Protein AF-A0A2T2WV48-F1 (afdb_monomer_lite)

Structure (mmCIF, N/CA/C/O backbone):
data_AF-A0A2T2WV48-F1
#
_entry.id   AF-A0A2T2WV48-F1
#
loop_
_atom_site.group_PDB
_atom_site.id
_atom_site.type_symbol
_atom_site.label_atom_id
_atom_site.label_alt_id
_atom_site.label_comp_id
_atom_site.label_asym_id
_atom_site.label_entity_id
_atom_site.label_seq_id
_atom_site.pdbx_PDB_ins_code
_atom_site.Cartn_x
_atom_site.Cartn_y
_atom_site.Cartn_z
_atom_site.occupancy
_atom_site.B_iso_or_equiv
_atom_site.auth_seq_id
_atom_site.auth_comp_id
_atom_site.auth_asym_id
_atom_site.auth_atom_id
_atom_site.pdbx_PDB_model_num
ATOM 1 N N . MET A 1 1 ? 9.407 -23.762 -8.456 1.00 64.25 1 MET A N 1
ATOM 2 C CA . MET A 1 1 ? 8.594 -23.242 -9.581 1.00 64.25 1 MET A CA 1
ATOM 3 C C . MET A 1 1 ? 7.911 -21.913 -9.252 1.00 64.25 1 MET A C 1
ATOM 5 O O . MET A 1 1 ? 7.822 -21.096 -10.147 1.00 64.25 1 MET A O 1
ATOM 9 N N . PHE A 1 2 ? 7.488 -21.650 -8.006 1.00 70.12 2 PHE A N 1
ATOM 10 C CA . PHE A 1 2 ? 6.880 -20.359 -7.608 1.00 70.12 2 PHE A CA 1
ATOM 11 C C . PHE A 1 2 ? 7.874 -19.259 -7.191 1.00 70.12 2 PHE A C 1
ATOM 13 O O . PHE A 1 2 ? 7.491 -18.101 -7.084 1.00 70.12 2 PHE A O 1
ATOM 20 N N . ASP A 1 3 ? 9.138 -19.622 -6.973 1.00 78.25 3 ASP A N 1
ATOM 21 C CA . ASP A 1 3 ? 10.222 -18.713 -6.567 1.00 78.25 3 ASP A CA 1
ATOM 22 C C . ASP A 1 3 ? 10.484 -17.599 -7.602 1.00 78.25 3 ASP A C 1
ATOM 24 O O . ASP A 1 3 ? 10.812 -16.464 -7.269 1.00 78.25 3 ASP A O 1
ATOM 28 N N . ASP A 1 4 ? 10.221 -17.909 -8.873 1.00 79.62 4 ASP A N 1
ATOM 29 C CA . ASP A 1 4 ? 10.363 -16.983 -9.994 1.00 79.62 4 ASP A CA 1
ATOM 30 C C . ASP A 1 4 ? 9.320 -15.850 -9.941 1.00 79.62 4 ASP A C 1
ATOM 32 O O . ASP A 1 4 ? 9.642 -14.687 -10.161 1.00 79.62 4 ASP A O 1
ATOM 36 N N . LEU A 1 5 ? 8.085 -16.150 -9.516 1.00 77.88 5 LEU A N 1
ATOM 37 C CA . LEU A 1 5 ? 6.992 -15.171 -9.436 1.00 77.88 5 LEU A CA 1
ATOM 38 C C . LEU A 1 5 ? 7.160 -14.185 -8.271 1.00 77.88 5 LEU A C 1
ATOM 40 O O . LEU A 1 5 ? 6.745 -13.031 -8.368 1.00 77.88 5 LEU A O 1
ATOM 44 N N . LEU A 1 6 ? 7.759 -14.642 -7.168 1.00 86.50 6 LEU A N 1
ATOM 45 C CA . LEU A 1 6 ? 8.075 -13.797 -6.012 1.00 86.50 6 LEU A CA 1
ATOM 46 C C . LEU A 1 6 ? 9.427 -13.092 -6.150 1.00 86.50 6 LEU A C 1
ATOM 48 O O . LEU A 1 6 ? 9.829 -12.361 -5.241 1.00 86.50 6 LEU A O 1
ATOM 52 N N . SER A 1 7 ? 10.121 -13.280 -7.274 1.00 90.50 7 SER A N 1
ATOM 53 C CA . SER A 1 7 ? 11.370 -12.577 -7.527 1.00 90.50 7 SER A CA 1
ATOM 54 C C . SER A 1 7 ? 11.128 -11.061 -7.569 1.00 90.50 7 SER A C 1
ATOM 56 O O . SER A 1 7 ? 10.155 -10.608 -8.183 1.00 90.50 7 SER A O 1
ATOM 58 N N . PRO A 1 8 ? 12.002 -10.252 -6.939 1.00 88.44 8 PRO A N 1
ATOM 59 C CA . PRO A 1 8 ? 11.823 -8.804 -6.841 1.00 88.44 8 PRO A CA 1
ATOM 60 C C . PRO A 1 8 ? 11.595 -8.111 -8.191 1.00 88.44 8 PRO A C 1
ATOM 62 O O . PRO A 1 8 ? 10.790 -7.185 -8.267 1.00 88.44 8 PRO A O 1
ATOM 65 N N . GLU A 1 9 ? 12.243 -8.580 -9.263 1.00 91.12 9 GLU A N 1
ATOM 66 C CA . GLU A 1 9 ? 12.032 -8.059 -10.622 1.00 91.12 9 GLU A CA 1
ATOM 67 C C . GLU A 1 9 ? 10.588 -8.248 -11.106 1.00 91.12 9 GLU A C 1
ATOM 69 O O . GLU A 1 9 ? 9.965 -7.293 -11.573 1.00 91.12 9 GLU A O 1
ATOM 74 N N . HIS A 1 10 ? 10.018 -9.444 -10.939 1.00 89.88 10 HIS A N 1
ATOM 75 C CA . HIS A 1 10 ? 8.640 -9.730 -11.339 1.00 89.88 10 HIS A CA 1
ATOM 76 C C . HIS A 1 10 ? 7.626 -8.935 -10.514 1.00 89.88 10 HIS A C 1
ATOM 78 O O . HIS A 1 10 ? 6.649 -8.430 -11.070 1.00 89.88 10 HIS A O 1
ATOM 84 N N . LEU A 1 11 ? 7.872 -8.752 -9.212 1.00 91.06 11 LEU A N 1
ATOM 85 C CA . LEU A 1 11 ? 7.015 -7.924 -8.359 1.00 91.06 11 LEU A CA 1
ATOM 86 C C . LEU A 1 11 ? 7.012 -6.453 -8.789 1.00 91.06 11 LEU A C 1
ATOM 88 O O . LEU A 1 11 ? 5.955 -5.822 -8.767 1.00 91.06 11 LEU A O 1
ATOM 92 N N . ILE A 1 12 ? 8.157 -5.909 -9.210 1.00 92.88 12 ILE A N 1
ATOM 93 C CA . ILE A 1 12 ? 8.244 -4.535 -9.726 1.00 92.88 12 ILE A CA 1
ATOM 94 C C . ILE A 1 12 ? 7.459 -4.410 -11.035 1.00 92.88 12 ILE A C 1
ATOM 96 O O . ILE A 1 12 ? 6.649 -3.492 -11.170 1.00 92.88 12 ILE A O 1
ATOM 100 N N . VAL A 1 13 ? 7.639 -5.344 -11.975 1.00 93.50 13 VAL A N 1
ATOM 101 C CA . VAL A 1 13 ? 6.906 -5.345 -13.254 1.00 93.50 13 VAL A CA 1
ATOM 102 C C . VAL A 1 13 ? 5.398 -5.471 -13.025 1.00 93.50 13 VAL A C 1
ATOM 104 O O . VAL A 1 13 ? 4.625 -4.675 -13.562 1.00 93.50 13 VAL A O 1
ATOM 107 N N . LEU A 1 14 ? 4.969 -6.411 -12.178 1.00 92.38 14 LEU A N 1
ATOM 108 C CA . LEU A 1 14 ? 3.564 -6.585 -11.811 1.00 92.38 14 LEU A CA 1
ATOM 109 C C . LEU A 1 14 ? 3.008 -5.329 -11.134 1.00 92.38 14 LEU A C 1
ATOM 111 O O . LEU A 1 14 ? 1.914 -4.876 -11.472 1.00 92.38 14 LEU A O 1
ATOM 115 N N . GLY A 1 15 ? 3.782 -4.736 -10.224 1.00 92.31 15 GLY A N 1
ATOM 116 C CA . GLY A 1 15 ? 3.455 -3.480 -9.564 1.00 92.31 15 GLY A CA 1
ATOM 117 C C . GLY A 1 15 ? 3.203 -2.363 -10.569 1.00 92.31 15 GLY A C 1
ATOM 118 O O . GLY A 1 15 ? 2.174 -1.704 -10.473 1.00 92.31 15 GLY A O 1
ATOM 119 N N . ILE A 1 16 ? 4.073 -2.196 -11.570 1.00 93.50 16 ILE A N 1
ATOM 120 C CA . ILE A 1 16 ? 3.918 -1.191 -12.635 1.00 93.50 16 ILE A CA 1
ATOM 121 C C . ILE A 1 16 ? 2.657 -1.449 -13.468 1.00 93.50 16 ILE A C 1
ATOM 123 O O . ILE A 1 16 ? 1.903 -0.511 -13.717 1.00 93.50 16 ILE A O 1
ATOM 127 N N . VAL A 1 17 ? 2.384 -2.695 -13.870 1.00 94.19 17 VAL A N 1
ATOM 128 C CA . VAL A 1 17 ? 1.173 -3.040 -14.644 1.00 94.19 17 VAL A CA 1
ATOM 129 C C . VAL A 1 17 ? -0.093 -2.720 -13.849 1.00 94.19 17 VAL A C 1
ATOM 131 O O . VAL A 1 17 ? -1.013 -2.082 -14.364 1.00 94.19 17 VAL A O 1
ATOM 134 N N . VAL A 1 18 ? -0.129 -3.093 -12.570 1.00 93.69 18 VAL A N 1
ATOM 135 C CA . VAL A 1 18 ? -1.236 -2.753 -11.667 1.00 93.69 18 VAL A CA 1
ATOM 136 C C . VAL A 1 18 ? -1.340 -1.235 -11.504 1.00 93.69 18 VAL A C 1
ATOM 138 O O . VAL A 1 18 ? -2.439 -0.689 -11.558 1.00 93.69 18 VAL A O 1
ATOM 141 N N . LEU A 1 19 ? -0.219 -0.524 -11.378 1.00 92.62 19 LEU A N 1
ATOM 142 C CA . LEU A 1 19 ? -0.191 0.936 -11.279 1.00 92.62 19 LE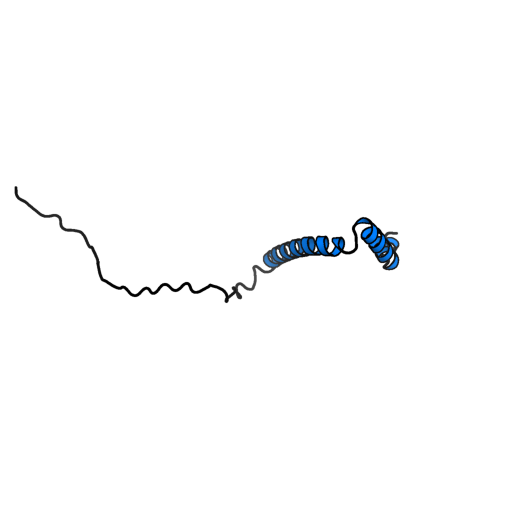U A CA 1
ATOM 143 C C . LEU A 1 19 ? -0.673 1.629 -12.554 1.00 92.62 19 LEU A C 1
ATOM 145 O O . LEU A 1 19 ? -1.219 2.720 -12.462 1.00 92.62 19 LEU A O 1
ATOM 149 N N . LEU A 1 20 ? -0.483 1.028 -13.727 1.00 93.12 20 LEU A N 1
ATOM 150 C CA . LEU A 1 20 ? -0.991 1.555 -14.993 1.00 93.12 20 LEU A CA 1
ATOM 151 C C . LEU A 1 20 ? -2.510 1.383 -15.103 1.00 93.12 20 LEU A C 1
ATOM 153 O O . LEU A 1 20 ? -3.189 2.299 -15.556 1.00 93.12 20 LEU A O 1
ATOM 157 N N . ILE A 1 21 ? -3.049 0.244 -14.657 1.00 92.75 21 ILE A N 1
ATOM 158 C CA . ILE A 1 21 ? -4.494 -0.039 -14.709 1.00 92.75 21 ILE A CA 1
ATOM 159 C C . ILE A 1 21 ? -5.251 0.726 -13.616 1.00 92.75 21 ILE A C 1
ATOM 161 O O . ILE A 1 21 ? -6.274 1.354 -13.882 1.00 92.75 21 ILE A O 1
ATOM 165 N N . PHE A 1 22 ? -4.760 0.673 -12.378 1.00 90.44 22 PHE A N 1
ATOM 166 C CA . PHE A 1 22 ? -5.416 1.284 -11.221 1.00 90.44 22 PHE A CA 1
ATOM 167 C C . PHE A 1 22 ? -4.962 2.729 -10.975 1.00 90.44 22 PHE A C 1
ATOM 169 O O . PHE A 1 22 ? -5.710 3.521 -10.407 1.00 90.44 22 PHE A O 1
ATOM 176 N N . GLY A 1 23 ? -3.763 3.109 -11.409 1.00 89.69 23 GLY A N 1
ATOM 177 C CA . GLY A 1 23 ? -3.173 4.425 -11.168 1.00 89.69 23 GLY A CA 1
ATOM 178 C C . GLY A 1 23 ? -2.342 4.489 -9.873 1.00 89.69 23 GLY A C 1
ATOM 179 O O . GLY A 1 23 ? -2.735 3.920 -8.848 1.00 89.69 23 GLY A O 1
ATOM 180 N N . PRO A 1 24 ? -1.247 5.281 -9.841 1.00 87.19 24 PRO A N 1
ATOM 181 C CA . PRO A 1 24 ? -0.384 5.435 -8.662 1.00 87.19 24 PRO A CA 1
ATOM 182 C C . PRO A 1 24 ? -1.090 6.031 -7.449 1.00 87.19 24 PRO A C 1
ATOM 184 O O . PRO A 1 24 ? -0.654 5.852 -6.317 1.00 87.19 24 PRO A O 1
ATOM 187 N N . LYS A 1 25 ? -2.205 6.724 -7.679 1.00 88.06 25 LYS A N 1
ATOM 188 C CA . LYS A 1 25 ? -2.995 7.358 -6.630 1.00 88.06 25 LYS A CA 1
ATOM 189 C C . LYS A 1 25 ? -3.989 6.402 -5.962 1.00 88.06 25 LYS A C 1
ATOM 191 O O . LYS A 1 25 ? -4.390 6.664 -4.835 1.00 88.06 25 LYS A O 1
ATOM 196 N N . ARG A 1 26 ? -4.386 5.306 -6.622 1.00 88.31 26 ARG A N 1
ATOM 197 C CA . ARG A 1 26 ? -5.397 4.365 -6.097 1.00 88.31 26 ARG A CA 1
ATOM 198 C C . ARG A 1 26 ? -4.809 3.261 -5.231 1.00 88.31 26 ARG A C 1
ATOM 200 O O . ARG A 1 26 ? -5.466 2.803 -4.307 1.00 88.31 26 ARG A O 1
ATOM 207 N N . LEU A 1 27 ? -3.562 2.878 -5.481 1.00 90.12 27 LEU A N 1
ATOM 208 C CA . LEU A 1 27 ? -2.853 1.873 -4.690 1.00 90.12 27 LEU A CA 1
ATOM 209 C C . LEU A 1 27 ? -2.674 2.274 -3.204 1.00 90.12 27 LEU A C 1
ATOM 211 O O . LEU A 1 27 ? -3.034 1.472 -2.342 1.00 90.12 27 LEU A O 1
ATOM 215 N N . PRO A 1 28 ? -2.223 3.501 -2.860 1.00 86.44 28 PRO A N 1
ATOM 216 C CA . PRO A 1 28 ? -2.146 3.941 -1.463 1.00 86.44 28 PRO A CA 1
ATOM 217 C C . PRO A 1 28 ? -3.520 4.207 -0.831 1.00 86.44 28 PRO A C 1
ATOM 219 O O . PRO A 1 28 ? -3.671 4.036 0.374 1.00 86.44 28 PRO A O 1
ATOM 222 N N . ASP A 1 29 ? -4.521 4.590 -1.626 1.00 90.56 29 ASP A N 1
ATOM 223 C CA . ASP A 1 29 ? -5.905 4.819 -1.182 1.00 90.56 29 ASP A CA 1
ATOM 224 C C . ASP A 1 29 ? -6.550 3.499 -0.712 1.00 90.56 29 ASP A C 1
ATOM 226 O O . ASP A 1 29 ? -6.999 3.372 0.429 1.00 90.56 29 ASP A O 1
ATOM 230 N N . LEU A 1 30 ? -6.456 2.454 -1.545 1.00 91.44 30 LEU A N 1
ATOM 231 C CA . LEU A 1 30 ? -6.886 1.091 -1.212 1.00 91.44 30 LEU A CA 1
ATOM 232 C C . LEU A 1 30 ? -6.044 0.480 -0.080 1.00 91.44 30 LEU A C 1
ATOM 234 O O . LEU A 1 30 ? -6.584 -0.163 0.822 1.00 91.44 30 LEU A O 1
ATOM 238 N N . GLY A 1 31 ? -4.728 0.706 -0.099 1.00 91.44 31 GLY A N 1
ATOM 239 C CA . GLY A 1 31 ? -3.810 0.234 0.936 1.00 91.44 31 GLY A CA 1
ATOM 240 C C . GLY A 1 31 ? -4.067 0.869 2.303 1.00 91.44 31 GLY A C 1
ATOM 241 O O . GLY A 1 31 ? -3.954 0.186 3.315 1.00 91.44 31 GLY A O 1
ATOM 242 N N . SER A 1 32 ? -4.473 2.140 2.352 1.00 92.94 32 SER A N 1
ATOM 243 C CA . SER A 1 32 ? -4.809 2.828 3.606 1.00 92.94 32 SER A CA 1
ATOM 244 C C . SER A 1 32 ? -6.071 2.246 4.244 1.00 92.94 32 SER A C 1
ATOM 246 O O . SER A 1 32 ? -6.075 1.974 5.446 1.00 92.94 32 SER A O 1
ATOM 248 N N . GLY A 1 33 ? -7.113 1.976 3.449 1.00 93.81 33 GLY A N 1
ATOM 249 C CA . GLY A 1 33 ? -8.336 1.327 3.935 1.00 93.81 33 GLY A CA 1
ATOM 250 C C . GLY A 1 33 ? -8.098 -0.111 4.408 1.00 93.81 33 GLY A C 1
ATOM 251 O O . GLY A 1 33 ? -8.487 -0.477 5.519 1.00 93.81 33 GLY A O 1
ATOM 252 N N . LEU A 1 34 ? -7.384 -0.914 3.611 1.00 95.00 34 LEU A N 1
ATOM 253 C CA . LEU A 1 34 ? -6.996 -2.277 3.995 1.00 95.00 34 LEU A CA 1
ATOM 254 C C . LEU A 1 34 ? -6.051 -2.293 5.200 1.00 95.00 34 LEU A C 1
ATOM 256 O O . LEU A 1 34 ? -6.170 -3.162 6.058 1.00 95.00 34 LEU A O 1
ATOM 260 N N . GLY A 1 35 ? -5.140 -1.328 5.294 1.00 92.56 35 GLY A N 1
ATOM 261 C CA . GLY A 1 35 ? -4.202 -1.189 6.402 1.00 92.56 35 GLY A CA 1
ATOM 262 C C . GLY A 1 35 ? -4.909 -0.888 7.718 1.00 92.56 35 GLY A C 1
ATOM 263 O O . GLY A 1 35 ? -4.592 -1.513 8.726 1.00 92.56 35 GLY A O 1
ATOM 264 N N . GLN A 1 36 ? -5.904 0.003 7.714 1.00 94.00 36 GLN A N 1
ATOM 265 C CA . GLN A 1 36 ? -6.735 0.272 8.893 1.00 94.00 36 GLN A CA 1
ATOM 266 C C . GLN A 1 36 ? -7.562 -0.956 9.300 1.00 94.00 36 GLN A C 1
ATOM 268 O O . GLN A 1 36 ? -7.597 -1.302 10.482 1.00 94.00 36 GLN A O 1
ATOM 273 N N . ALA A 1 37 ? -8.158 -1.661 8.333 1.00 94.62 37 ALA A N 1
ATOM 274 C CA . ALA A 1 37 ? -8.903 -2.893 8.596 1.00 94.62 37 ALA A CA 1
ATOM 275 C C . ALA A 1 37 ? -8.000 -4.001 9.167 1.00 94.62 37 ALA A C 1
ATOM 277 O O . ALA A 1 37 ? -8.336 -4.629 10.172 1.00 94.62 37 ALA A O 1
ATOM 278 N N . LEU A 1 38 ? -6.820 -4.202 8.575 1.00 95.44 38 LEU A N 1
ATOM 279 C CA . LEU A 1 38 ? -5.837 -5.178 9.039 1.00 95.44 38 LEU A CA 1
ATOM 280 C C . LEU A 1 38 ? -5.252 -4.788 10.400 1.00 95.44 38 LEU A C 1
ATOM 282 O O . LEU A 1 38 ? -4.965 -5.670 11.207 1.00 95.44 38 LEU A O 1
ATOM 286 N N . ARG A 1 39 ? -5.103 -3.488 10.683 1.00 93.06 39 ARG A N 1
ATOM 287 C CA . ARG A 1 39 ? -4.672 -2.986 11.992 1.00 93.06 39 ARG A CA 1
ATOM 288 C C . ARG A 1 39 ? -5.691 -3.339 13.069 1.00 93.06 39 ARG A C 1
ATOM 290 O O . ARG A 1 39 ? -5.313 -3.994 14.030 1.00 93.06 39 ARG A O 1
ATOM 297 N N . GLY A 1 40 ? -6.970 -3.023 12.856 1.00 93.19 40 GLY A N 1
ATOM 298 C CA . GLY A 1 40 ? -8.044 -3.408 13.777 1.00 93.19 40 GLY A CA 1
ATOM 299 C C . GLY A 1 40 ? -8.168 -4.927 13.943 1.00 93.19 40 GLY A C 1
ATOM 300 O O . GLY A 1 40 ? -8.340 -5.417 15.057 1.00 93.19 40 GLY A O 1
ATOM 301 N N . PHE A 1 41 ? -7.995 -5.690 12.860 1.00 94.44 41 PHE A N 1
ATOM 302 C CA . PHE A 1 41 ? -7.964 -7.155 12.908 1.00 94.44 41 PHE A CA 1
ATOM 303 C C . PHE A 1 41 ? -6.780 -7.684 13.731 1.00 94.44 41 PHE A C 1
ATOM 305 O O . PHE A 1 41 ? -6.953 -8.566 14.573 1.00 94.44 41 PHE A O 1
ATOM 312 N N . ARG A 1 42 ? -5.579 -7.125 13.532 1.00 90.12 42 ARG A N 1
ATOM 313 C CA . ARG A 1 42 ? -4.374 -7.477 14.295 1.00 90.12 42 ARG A CA 1
ATOM 314 C C . ARG A 1 42 ? -4.510 -7.095 15.763 1.00 90.12 42 ARG A C 1
ATOM 316 O O . ARG A 1 42 ? -4.071 -7.870 16.605 1.00 90.12 42 ARG A O 1
ATOM 323 N N . ASP A 1 43 ? -5.109 -5.952 16.068 1.00 90.69 43 ASP A N 1
ATOM 324 C CA . ASP A 1 43 ? -5.332 -5.488 17.438 1.00 90.69 43 ASP A CA 1
ATOM 325 C C . ASP A 1 43 ? -6.373 -6.364 18.151 1.00 90.69 43 ASP A C 1
ATOM 327 O O . ASP A 1 43 ? -6.162 -6.736 19.300 1.00 90.69 43 ASP A O 1
ATOM 331 N N . ALA A 1 44 ? -7.427 -6.812 17.461 1.00 88.69 44 ALA A N 1
ATOM 332 C CA . ALA A 1 44 ? -8.383 -7.784 17.998 1.00 88.69 44 ALA A CA 1
ATOM 333 C C . ALA A 1 44 ? -7.742 -9.165 18.243 1.00 88.69 44 ALA A C 1
ATOM 335 O O . ALA A 1 44 ? -7.942 -9.770 19.296 1.00 88.69 44 ALA A O 1
ATOM 336 N N . LEU A 1 45 ? -6.919 -9.647 17.305 1.00 89.81 45 LEU A N 1
ATOM 337 C CA . LEU A 1 45 ? -6.140 -10.884 17.461 1.00 89.81 45 LEU A CA 1
ATOM 338 C C . LEU A 1 45 ? -5.088 -10.790 18.573 1.00 89.81 45 LEU A C 1
ATOM 340 O O . LEU A 1 45 ? -4.825 -11.780 19.256 1.00 89.81 45 LEU A O 1
ATOM 344 N N . SER A 1 46 ? -4.462 -9.623 18.733 1.00 85.81 46 SER A N 1
ATOM 345 C CA . SER A 1 46 ? -3.439 -9.382 19.756 1.00 85.81 46 SER A CA 1
ATOM 346 C C . SER A 1 46 ? -4.084 -9.203 21.125 1.00 85.81 46 SER A C 1
ATOM 348 O O . SER A 1 46 ? -3.645 -9.840 22.069 1.00 85.81 46 SER A O 1
ATOM 350 N N . GLY A 1 47 ? -5.189 -8.464 21.227 1.00 74.88 47 GLY A N 1
ATOM 351 C CA . GLY A 1 47 ? -5.982 -8.344 22.451 1.00 74.88 47 GLY A CA 1
ATOM 352 C C . GLY A 1 47 ? -6.578 -9.678 22.908 1.00 74.88 47 GLY A C 1
ATOM 353 O O . GLY A 1 47 ? -6.653 -9.934 24.106 1.00 74.88 47 GLY A O 1
ATOM 354 N N . ALA A 1 48 ? -6.922 -10.582 21.986 1.00 67.00 48 ALA A N 1
ATOM 355 C CA . ALA A 1 48 ? -7.312 -11.952 22.332 1.00 67.00 48 ALA A CA 1
ATOM 356 C C . ALA A 1 48 ? -6.146 -12.791 22.899 1.00 67.00 48 ALA A C 1
ATOM 358 O O . ALA A 1 48 ? -6.386 -13.716 23.671 1.00 67.00 48 ALA A O 1
ATOM 359 N N . LYS A 1 49 ? -4.892 -12.470 22.547 1.00 63.69 49 LYS A N 1
ATOM 360 C CA . LYS A 1 49 ? -3.683 -13.104 23.107 1.00 63.69 49 LYS A CA 1
ATOM 361 C C . LYS A 1 49 ? -3.199 -12.438 24.399 1.00 63.69 49 LYS A C 1
ATOM 363 O O . LYS A 1 49 ? -2.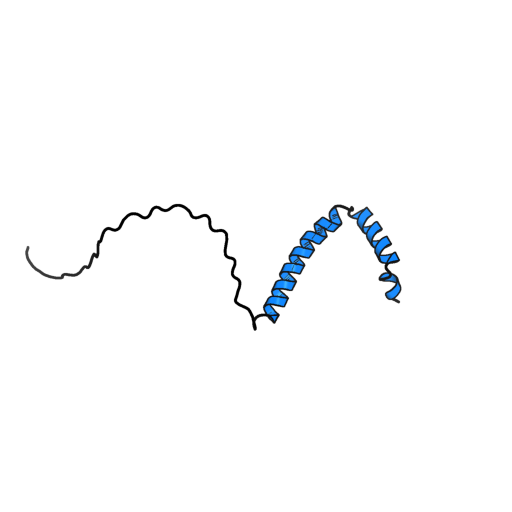635 -13.123 25.245 1.00 63.69 49 LYS A O 1
ATOM 368 N N . ASP A 1 50 ? -3.437 -11.138 24.551 1.00 60.84 50 ASP A N 1
ATOM 369 C CA . ASP A 1 50 ? -2.893 -10.304 25.630 1.00 60.84 50 ASP A CA 1
ATOM 370 C C . ASP A 1 50 ? -3.873 -10.089 26.798 1.00 60.84 50 ASP A C 1
ATOM 372 O O . ASP A 1 50 ? -3.522 -9.482 27.801 1.00 60.84 50 ASP A O 1
ATOM 376 N N . ASN A 1 51 ? -5.079 -10.677 26.761 1.00 54.69 51 ASN A N 1
ATOM 377 C CA . ASN A 1 51 ? -6.001 -10.774 27.913 1.00 54.69 51 ASN A CA 1
ATOM 378 C C . ASN A 1 51 ? -5.471 -11.689 29.051 1.00 54.69 51 ASN A C 1
ATOM 380 O O . ASN A 1 51 ? -6.224 -12.387 29.727 1.00 54.69 51 ASN A O 1
ATOM 384 N N . SER A 1 52 ? -4.158 -11.690 29.273 1.00 55.06 52 SER A N 1
ATOM 385 C CA . SER A 1 52 ? -3.509 -12.158 30.496 1.00 55.06 52 SER A CA 1
ATOM 386 C C . SER A 1 52 ? -2.646 -11.076 31.161 1.00 55.06 52 SER A C 1
ATOM 388 O O . SER A 1 52 ? -2.285 -11.245 32.324 1.00 55.06 52 SER A O 1
ATOM 390 N N . VAL A 1 53 ? -2.367 -9.936 30.507 1.00 58.03 53 VAL A N 1
ATOM 391 C CA . VAL A 1 53 ? -1.580 -8.840 31.090 1.00 58.03 53 VAL A CA 1
ATOM 392 C C . VAL A 1 53 ? -2.049 -7.497 30.502 1.00 58.03 53 VAL A C 1
ATOM 394 O O . VAL A 1 53 ? -2.180 -7.360 29.301 1.00 58.03 53 VAL A O 1
ATOM 397 N N . GLN A 1 54 ? -2.245 -6.475 31.341 1.00 52.16 54 GLN A N 1
ATOM 398 C CA . GLN A 1 54 ? -2.349 -5.055 30.945 1.00 52.16 54 GLN A CA 1
ATOM 399 C C . GLN A 1 54 ? -3.743 -4.463 30.636 1.00 52.16 54 GLN A C 1
ATOM 401 O O . GLN A 1 54 ? -3.973 -3.775 29.646 1.00 52.16 54 GLN A O 1
ATOM 406 N N . SER A 1 55 ? -4.627 -4.524 31.633 1.00 50.97 55 SER A N 1
ATOM 407 C CA . SER A 1 55 ? -5.578 -3.434 31.903 1.00 50.97 55 SER A CA 1
ATOM 408 C C . SER A 1 55 ? -4.852 -2.252 32.568 1.00 50.97 55 SER A C 1
ATOM 410 O O . SER A 1 55 ? -4.975 -2.062 33.772 1.00 50.97 55 SER A O 1
ATOM 412 N N . ALA A 1 56 ? -4.054 -1.473 31.833 1.00 55.41 56 ALA A N 1
ATOM 413 C CA . ALA A 1 56 ? -3.520 -0.198 32.337 1.00 55.41 56 ALA A CA 1
ATOM 414 C C . ALA A 1 56 ? -3.010 0.687 31.196 1.00 55.41 56 ALA A C 1
ATOM 416 O O . ALA A 1 56 ? -1.841 0.601 30.835 1.00 55.41 56 ALA A O 1
ATOM 417 N N . SER A 1 57 ? -3.892 1.515 30.630 1.00 47.06 57 SER A N 1
ATOM 418 C CA . SER A 1 57 ? -3.611 2.839 30.032 1.00 47.06 57 SER A CA 1
ATOM 419 C C . SER A 1 57 ? -4.866 3.319 29.302 1.00 47.06 57 SER A C 1
ATOM 421 O O . SER A 1 57 ? -4.930 3.398 28.076 1.00 47.06 57 SER A O 1
ATOM 423 N N . ARG A 1 58 ? -5.919 3.595 30.077 1.00 50.41 58 ARG A N 1
ATOM 424 C CA . ARG A 1 58 ? -7.104 4.295 29.588 1.00 50.41 58 ARG A CA 1
ATOM 425 C C . ARG A 1 58 ? -6.739 5.770 29.461 1.00 50.41 58 ARG A C 1
ATOM 427 O O . ARG A 1 58 ? -6.670 6.470 30.457 1.00 50.41 58 ARG A O 1
ATOM 434 N N . GLN A 1 59 ? -6.458 6.176 28.229 1.00 48.06 59 GLN A N 1
ATOM 435 C CA . GLN A 1 59 ? -6.884 7.431 27.613 1.00 48.06 59 GLN A CA 1
ATOM 436 C C . GLN A 1 59 ? -7.430 8.485 28.591 1.00 48.06 59 GLN A C 1
ATOM 438 O O . GLN A 1 59 ? -8.622 8.519 28.898 1.00 48.06 59 GLN A O 1
ATOM 443 N N . GLU A 1 60 ? -6.536 9.362 29.030 1.00 57.22 60 GLU A N 1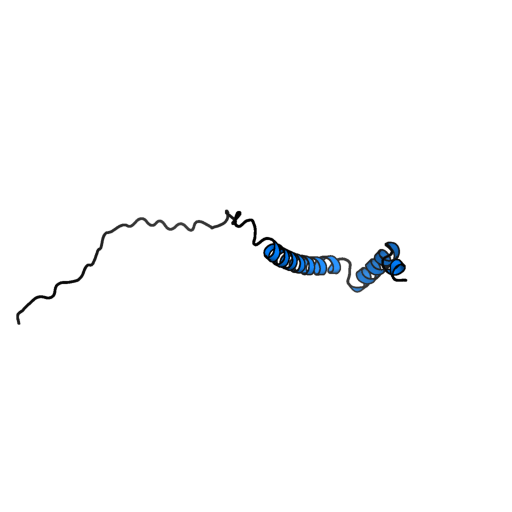
ATOM 444 C CA . GLU A 1 60 ? -6.846 10.609 29.714 1.00 57.22 60 GLU A CA 1
ATOM 445 C C . GLU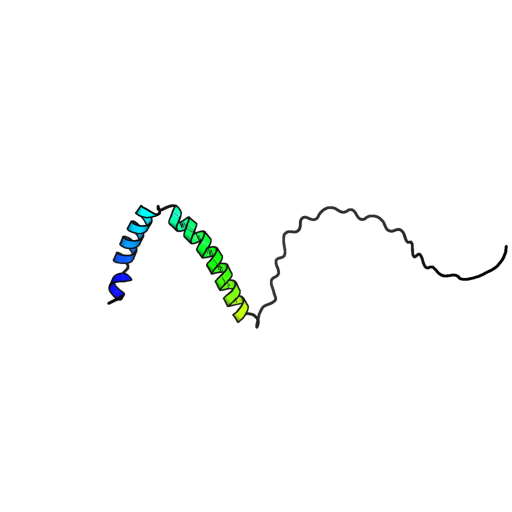 A 1 60 ? -6.525 11.747 28.736 1.00 57.22 60 GLU A C 1
ATOM 447 O O . GLU A 1 60 ? -5.439 11.785 28.160 1.00 57.22 60 GLU A O 1
ATOM 452 N N . GLY A 1 61 ? -7.490 12.637 28.496 1.00 49.31 61 GLY A N 1
ATOM 453 C CA . GLY A 1 61 ? -7.272 13.859 27.718 1.00 49.31 61 GLY A CA 1
ATOM 454 C C . GLY A 1 61 ? -8.107 13.981 26.447 1.00 49.31 61 GLY A C 1
ATOM 455 O O . GLY A 1 61 ? -7.554 13.985 25.357 1.00 49.31 61 GLY A O 1
ATOM 456 N N . ASN A 1 62 ? -9.432 14.096 26.583 1.00 60.84 62 ASN A N 1
ATOM 457 C CA . ASN A 1 62 ? -10.196 15.216 26.011 1.00 60.84 62 ASN A CA 1
ATOM 458 C C . ASN A 1 62 ? -11.684 15.065 26.376 1.00 60.84 62 ASN A C 1
ATOM 460 O O . ASN A 1 62 ? -12.449 14.423 25.657 1.00 60.84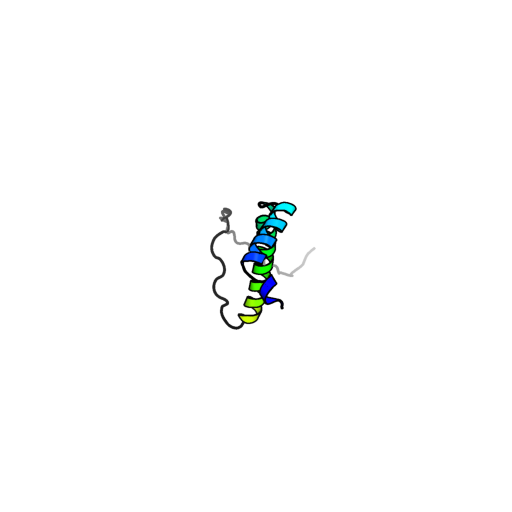 62 ASN A O 1
ATOM 464 N N . MET A 1 63 ? -12.102 15.662 27.491 1.00 55.97 63 MET A N 1
ATOM 465 C CA . MET A 1 63 ? -13.502 16.038 27.685 1.00 55.97 63 MET A CA 1
ATOM 466 C C . MET A 1 63 ? -13.553 17.566 27.756 1.00 55.97 63 MET A C 1
ATOM 468 O O . MET A 1 63 ? -12.873 18.139 28.611 1.00 55.97 63 MET A O 1
ATOM 472 N N . PRO A 1 64 ? -14.317 18.243 26.880 1.00 55.91 64 PRO A N 1
ATOM 473 C CA . PRO A 1 64 ? -14.609 19.654 27.059 1.00 55.91 64 PRO A CA 1
ATOM 474 C C . PRO A 1 64 ? -15.386 19.800 28.367 1.00 55.91 64 PRO A C 1
ATOM 476 O O . PRO A 1 64 ? -16.496 19.286 28.504 1.00 55.91 64 PRO A O 1
ATOM 479 N N . GLN A 1 65 ? -14.775 20.469 29.345 1.00 49.50 65 GLN A N 1
ATOM 480 C CA . GLN A 1 65 ? -15.468 20.896 30.552 1.00 49.50 65 GLN A CA 1
ATOM 481 C C . GLN A 1 65 ? -16.522 21.922 30.139 1.00 49.50 65 GLN A C 1
ATOM 483 O O . GLN A 1 65 ? -16.239 23.107 29.980 1.00 49.50 65 GLN A O 1
ATOM 488 N N . ALA A 1 66 ? -17.743 21.442 29.915 1.00 49.56 66 ALA A N 1
ATOM 489 C CA . ALA A 1 66 ? -18.911 22.291 29.906 1.00 49.56 66 ALA A CA 1
ATOM 490 C C . ALA A 1 66 ? -19.099 22.804 31.334 1.00 49.56 66 ALA A C 1
ATOM 492 O O . ALA A 1 66 ? -19.481 22.069 32.243 1.00 49.56 66 ALA A O 1
ATOM 493 N N . THR A 1 67 ? -18.770 24.079 31.499 1.00 57.06 67 THR A N 1
ATOM 494 C CA . THR A 1 67 ? -19.308 25.001 32.488 1.00 57.06 67 THR A CA 1
ATOM 495 C C . THR A 1 67 ? -20.731 24.614 32.887 1.00 57.06 67 THR A C 1
ATOM 497 O O . THR A 1 67 ? -21.680 24.923 32.175 1.00 57.06 67 THR A O 1
ATOM 500 N N . LEU A 1 68 ? -20.887 23.977 34.043 1.00 50.03 68 LEU A N 1
ATOM 501 C CA . LEU A 1 68 ? -22.107 24.058 34.830 1.00 50.03 68 LEU A CA 1
ATOM 502 C C . LEU A 1 68 ? -21.687 24.568 36.200 1.00 50.03 68 LEU A C 1
ATOM 504 O O . LEU A 1 68 ? -21.223 23.831 37.068 1.00 50.03 68 LEU A O 1
ATOM 508 N N . MET A 1 69 ? -21.805 25.885 36.342 1.00 54.81 69 MET A N 1
ATOM 509 C CA . MET A 1 69 ? -21.935 26.548 37.627 1.00 54.81 69 MET A CA 1
ATOM 510 C C . MET A 1 69 ? -23.111 25.891 38.362 1.00 54.81 69 MET A C 1
ATOM 512 O O . MET A 1 69 ? -24.257 26.254 38.139 1.00 54.81 69 MET A O 1
ATOM 516 N N . SER A 1 70 ? -22.832 24.897 39.203 1.00 49.97 70 SER A N 1
ATOM 517 C CA . SER A 1 70 ? -23.784 24.357 40.175 1.00 49.97 70 SER A CA 1
ATOM 518 C C . SER A 1 70 ? -23.492 25.000 41.526 1.00 49.97 70 SER A C 1
ATOM 520 O O . SER A 1 70 ? -23.031 24.355 42.465 1.00 49.97 70 SER A O 1
ATOM 522 N N . GLY A 1 71 ? -23.705 26.312 41.601 1.00 62.47 71 GLY A N 1
ATOM 523 C CA . GLY A 1 71 ? -24.064 26.924 42.868 1.00 62.47 71 GLY A CA 1
ATOM 524 C C . GLY A 1 71 ? -25.552 26.687 43.043 1.00 62.47 71 GLY A C 1
ATOM 525 O O . GLY A 1 71 ? -26.294 27.207 42.230 1.00 62.47 71 GLY A O 1
ATOM 526 N N . GLU A 1 72 ? -25.932 25.866 44.027 1.00 46.84 72 GLU A N 1
ATOM 527 C CA . GLU A 1 72 ? -27.238 25.844 44.712 1.00 46.84 72 GLU A CA 1
ATOM 528 C C . GLU A 1 72 ? -27.328 24.591 45.603 1.00 46.84 72 GLU A C 1
ATOM 530 O O . GLU A 1 72 ? -27.638 23.493 45.151 1.00 46.84 72 GLU A O 1
ATOM 535 N N . ILE A 1 73 ? -27.063 24.758 46.903 1.00 55.12 73 ILE A N 1
ATOM 536 C CA . ILE A 1 73 ? -27.683 23.926 47.942 1.00 55.12 73 ILE A CA 1
ATOM 537 C C . ILE A 1 73 ? -28.894 24.727 48.427 1.00 55.12 73 ILE A C 1
ATOM 539 O O . ILE A 1 73 ? -28.710 25.840 48.924 1.00 55.12 73 ILE A O 1
ATOM 543 N N . PRO A 1 74 ? -30.114 24.176 48.342 1.00 47.53 74 PRO A N 1
ATOM 544 C CA . PRO A 1 74 ? -30.968 24.216 49.522 1.00 47.53 74 PRO A CA 1
ATOM 545 C C . PRO A 1 74 ? -31.538 22.847 49.886 1.00 47.53 74 PRO A C 1
ATOM 547 O O . PRO A 1 74 ? -31.960 22.037 49.066 1.00 47.53 74 PRO A O 1
ATOM 550 N N . GLN A 1 75 ? -31.535 22.644 51.194 1.00 54.06 75 GLN A N 1
ATOM 551 C CA . GLN A 1 75 ? -32.032 21.503 51.930 1.00 54.06 75 GLN A CA 1
ATOM 552 C C . GLN A 1 75 ? -33.548 21.355 51.759 1.00 54.06 75 GLN A C 1
ATOM 554 O O . GLN A 1 75 ? -34.294 22.323 51.876 1.00 54.06 75 GLN A O 1
ATOM 559 N N . GLY A 1 76 ? -34.006 20.128 51.525 1.00 46.53 76 GLY A N 1
ATOM 560 C CA . GLY A 1 76 ? -35.424 19.820 51.359 1.00 46.53 76 GLY A CA 1
ATOM 561 C C . GLY A 1 76 ? -35.691 18.332 51.525 1.00 46.53 76 GLY A C 1
ATOM 562 O O . GLY A 1 76 ? -36.151 17.665 50.606 1.00 46.53 76 GLY A O 1
ATOM 563 N N . PHE A 1 77 ? -35.343 17.800 52.695 1.00 47.00 77 PHE A N 1
ATOM 564 C CA . PHE A 1 77 ? -35.665 16.441 53.118 1.00 47.00 77 PHE A CA 1
ATOM 565 C C . PHE A 1 77 ? -37.180 16.343 53.365 1.00 47.00 77 PHE A C 1
ATOM 567 O O . PHE A 1 77 ? -37.667 16.630 54.454 1.00 47.00 77 PHE A O 1
ATOM 574 N N . ALA A 1 78 ? -37.948 15.994 52.332 1.00 51.62 78 ALA A N 1
ATOM 575 C CA . ALA A 1 78 ? -39.376 15.720 52.452 1.00 51.62 78 ALA A CA 1
ATOM 576 C C . ALA A 1 78 ? -39.604 14.271 52.915 1.00 51.62 78 ALA A C 1
ATOM 578 O O . ALA A 1 78 ? -39.935 13.389 52.122 1.00 51.62 78 ALA A O 1
ATOM 579 N N . THR A 1 79 ? -39.457 14.019 54.215 1.00 53.81 79 THR A N 1
ATOM 580 C CA . THR A 1 79 ? -40.106 12.872 54.859 1.00 53.81 79 THR A CA 1
ATOM 581 C C . THR A 1 79 ? -41.589 13.173 55.052 1.00 53.81 79 THR A C 1
ATOM 583 O O . THR A 1 79 ? -41.965 13.942 55.930 1.00 53.81 79 THR A O 1
ATOM 586 N N . LYS A 1 80 ? -42.443 12.517 54.261 1.00 57.03 80 LYS A N 1
ATOM 587 C CA . LYS A 1 80 ? -43.692 11.945 54.803 1.00 57.03 80 LYS A CA 1
ATOM 588 C C . LYS A 1 80 ? -43.261 10.855 55.796 1.00 57.03 80 LYS A C 1
ATOM 590 O O . LYS A 1 80 ? -42.315 10.152 55.429 1.00 57.03 80 LYS A O 1
ATOM 595 N N . PRO A 1 81 ? -43.877 10.656 56.980 1.00 57.06 81 PRO A N 1
ATOM 596 C CA . PRO A 1 81 ? -45.311 10.334 57.095 1.00 57.06 81 PRO A CA 1
ATOM 597 C C . PRO A 1 81 ? -45.974 10.706 58.445 1.00 57.06 81 PRO A C 1
ATOM 599 O O . PRO A 1 81 ? -45.438 10.379 59.488 1.00 57.06 81 PRO A O 1
ATOM 602 N N . ASP A 1 82 ? -47.210 11.213 58.463 1.00 54.28 82 ASP A N 1
ATOM 603 C CA . ASP A 1 82 ? -48.039 11.102 59.675 1.00 54.28 82 ASP A CA 1
ATOM 604 C C . ASP A 1 82 ? -49.504 10.838 59.320 1.00 54.28 82 ASP A C 1
ATOM 606 O O . ASP A 1 82 ? -50.185 11.623 58.662 1.00 54.28 82 ASP A O 1
ATOM 610 N N . THR A 1 83 ? -49.951 9.656 59.741 1.00 70.06 83 THR A N 1
ATOM 611 C CA . THR A 1 83 ? -51.342 9.215 59.830 1.00 70.06 83 THR A CA 1
ATOM 612 C C . THR A 1 83 ? -51.846 9.566 61.224 1.00 70.06 83 THR A C 1
ATOM 614 O O . THR A 1 83 ? -51.389 8.981 62.202 1.00 70.06 83 THR A O 1
ATOM 617 N N . LYS A 1 84 ? -52.768 10.524 61.306 1.00 52.69 84 LYS A N 1
ATOM 618 C CA . LYS A 1 84 ? -53.651 10.867 62.439 1.00 52.69 84 LYS A CA 1
ATOM 619 C C . LYS A 1 84 ? -54.302 12.195 62.057 1.00 52.69 84 LYS A C 1
ATOM 621 O O . LYS A 1 84 ? -53.638 13.030 61.468 1.00 52.69 84 LYS A O 1
ATOM 626 N N . ASN A 1 85 ? -55.524 12.550 62.374 1.00 53.53 85 ASN A N 1
ATOM 627 C CA . ASN A 1 85 ? -56.661 11.951 63.037 1.00 53.53 85 ASN A CA 1
ATOM 628 C C . ASN A 1 85 ? -57.770 12.982 62.765 1.00 53.53 85 ASN A C 1
ATOM 630 O O . ASN A 1 85 ? -57.475 14.172 62.694 1.00 53.53 85 ASN A O 1
ATOM 634 N N . ASP A 1 86 ? -59.005 12.513 62.707 1.00 52.94 86 ASP A N 1
ATOM 635 C CA . ASP A 1 86 ? -60.194 13.221 63.181 1.00 52.94 86 ASP A CA 1
ATOM 636 C C . ASP A 1 86 ? -60.672 14.541 62.548 1.00 52.94 86 ASP A C 1
ATOM 638 O O . ASP A 1 86 ? -59.960 15.515 62.336 1.00 52.94 86 ASP A O 1
ATOM 642 N N . ALA A 1 87 ? -62.004 14.567 62.475 1.00 57.53 87 ALA A N 1
ATOM 643 C CA . ALA A 1 87 ? -62.886 15.724 62.509 1.00 57.53 87 ALA A CA 1
ATOM 644 C C . ALA A 1 87 ? -63.024 16.528 61.208 1.00 57.53 87 ALA A C 1
ATOM 646 O O . ALA A 1 87 ? -62.446 17.601 61.051 1.00 57.53 87 ALA A O 1
ATOM 647 N N . LYS A 1 88 ? -63.974 16.108 60.364 1.00 44.53 88 LYS A N 1
ATOM 648 C CA . LYS A 1 88 ? -65.324 16.697 60.414 1.00 44.53 88 LYS A CA 1
ATOM 649 C C . LYS A 1 88 ? -66.364 15.842 59.696 1.00 44.53 88 LYS A C 1
ATOM 651 O O . LYS A 1 88 ? -65.993 15.190 58.700 1.00 44.53 88 LYS A O 1
#

Radius of gyration: 33.12 Å; chains: 1; bounding box: 77×50×78 Å

pLDDT: mean 72.84, std 18.52, range [44.53, 95.44]

Foldseek 3Di:
DCVVCPPPVNVVVVVVVCCVVQNPVRVVVVVVVVVVVVVVVVVVVVCVVCVVDDPDDPDDDDDPPPDDPPPDDDDDPDDDDDDDDDDD

InterPro domains:
  IPR003369 Sec-independent protein translocase protein TatA/B/E [PF02416] (6-50)
  IPR006312 Sec-independent protein translocase protein TatA/E [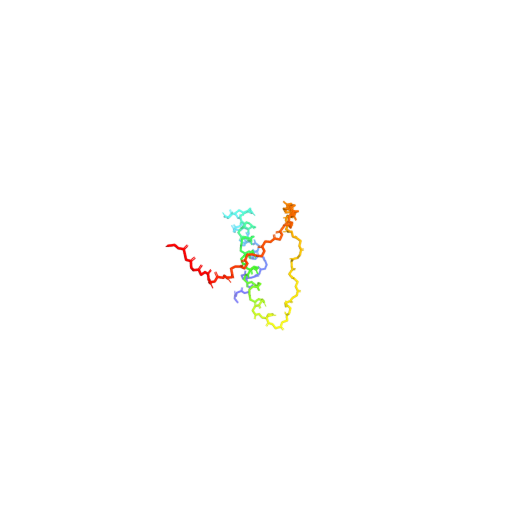MF_00236] (5-67)
  IPR006312 Sec-independent protein translocase protein TatA/E [TIGR01411] (6-50)

Sequence (88 aa):
MFDDLLSPEHLIVLGIVVLLIFGPKRLPDLGSGLGQALRGFRDALSGAKDNSVQSASRQEGNMPQATLMSGEIPQGFATKPDTKNDAK

Secondary structure (DSSP, 8-state):
--TTTTSHHHHHHHHHHHHHHH-TTHHHHHHHHHHHHHHHHHHHHHHHHHTTS-----------------------------------

Organism: NCBI:txid453960